Protein AF-A0A2N2DVK0-F1 (afdb_monomer)

Solvent-accessible surface area (backbone atoms only — not comparable to full-atom values): 4520 Å² total; per-residue (Å²): 134,56,77,47,76,37,77,38,69,51,75,68,32,46,50,51,49,64,72,41,47,94,77,34,52,71,44,80,45,65,93,78,75,81,91,75,78,85,84,69,61,64,70,60,50,52,56,46,53,73,70,56,72,71,78,46,84,65,59,52,33,79,80,36,73,88,55,86,126

Sequence (69 aa):
MKRVIVVGSGAGGATAALMLQGKFQVTVLEAGREFKPFSFSLTVLEKLKKTGLFFDERSIQLLFWSMRV

Secondary structure (DSSP, 8-state):
--EEEEE--SHHHHHHHHHHBTTBEEEEE-SSSPP----S-HHHHHHHHHTT---SGGGHHHH-TT---

Nearest PDB structures (foldseek):
  7yzm-assembly1_B  TM=6.280E-01  e=1.918E+00  Carboxydothermus hydrogenoformans Z-2901
  7cfy-assembly2_C  TM=3.468E-01  e=2.362E+00  Escherichia coli K-12
  3r3l-assembly1_C  TM=3.612E-01  e=3.116E+00  Mammarenavirus lassaense
  7cfy-assembly1_B  TM=3.731E-01  e=3.837E+00  Escherichia coli K-12

Foldseek 3Di:
DAADEQEDPPPVSVVVQVVCPPVHNYHYHYPDDPDDPQPDDVVVVVVVVVVVVPVDPCVVCVSVVVDDD

pLDDT: mean 83.04, std 11.34, range [58.47, 97.88]

Radius of gyration: 16.57 Å; Cα contacts (8 Å, |Δi|>4): 59; chains: 1; bounding box: 36×18×43 Å

Structure (mmCIF, N/CA/C/O backbone):
data_AF-A0A2N2DVK0-F1
#
_entry.id   AF-A0A2N2DVK0-F1
#
loop_
_atom_site.group_PDB
_atom_site.id
_atom_site.type_symbol
_atom_site.label_atom_id
_atom_site.label_alt_id
_atom_site.label_comp_id
_atom_site.label_asym_id
_atom_site.label_entity_id
_atom_site.label_seq_id
_atom_site.pdbx_PDB_ins_code
_atom_site.Cartn_x
_atom_site.Cartn_y
_atom_site.Cartn_z
_atom_site.occupancy
_atom_site.B_iso_or_equiv
_atom_site.auth_seq_id
_atom_site.auth_comp_id
_atom_site.auth_asym_id
_atom_site.auth_atom_id
_atom_site.pdbx_PDB_model_num
ATOM 1 N N . MET A 1 1 ? -19.637 -0.074 16.853 1.00 77.81 1 MET A N 1
ATOM 2 C CA . MET A 1 1 ? -18.345 0.097 16.146 1.00 77.81 1 MET A CA 1
ATOM 3 C C . MET A 1 1 ? -18.612 0.774 14.805 1.00 77.81 1 MET A C 1
ATOM 5 O O . MET A 1 1 ? -19.562 0.371 14.142 1.00 77.81 1 MET A O 1
ATOM 9 N N . LYS A 1 2 ? -17.875 1.826 14.423 1.00 93.38 2 LYS A N 1
ATOM 10 C CA . LYS A 1 2 ? -18.089 2.506 13.129 1.00 93.38 2 LYS A CA 1
ATOM 11 C C . LYS A 1 2 ? -17.468 1.676 11.996 1.00 93.38 2 LYS A C 1
ATOM 13 O O . LYS A 1 2 ? -16.417 1.068 12.195 1.00 93.38 2 LYS A O 1
ATOM 18 N N . ARG A 1 3 ? -18.129 1.639 10.837 1.00 97.31 3 ARG A N 1
ATOM 19 C CA . ARG A 1 3 ? -17.714 0.859 9.658 1.00 97.31 3 ARG A CA 1
ATOM 20 C C . ARG A 1 3 ? -17.129 1.781 8.595 1.00 97.31 3 ARG A C 1
ATOM 22 O O . ARG A 1 3 ? -17.662 2.871 8.398 1.00 97.31 3 ARG A O 1
ATOM 29 N N . VAL A 1 4 ? -16.075 1.332 7.921 1.00 97.88 4 VAL A N 1
ATOM 30 C CA . VAL A 1 4 ? -15.479 2.012 6.762 1.00 97.88 4 VAL A CA 1
ATOM 31 C C . VAL A 1 4 ? -15.226 0.997 5.657 1.00 97.88 4 VAL A C 1
ATOM 33 O O . VAL A 1 4 ? -14.749 -0.106 5.920 1.00 97.88 4 VAL A O 1
ATOM 36 N N . ILE A 1 5 ? -15.518 1.401 4.423 1.00 97.62 5 ILE A N 1
ATOM 37 C CA . ILE A 1 5 ? -15.127 0.672 3.221 1.00 97.62 5 ILE A CA 1
ATOM 38 C C . ILE A 1 5 ? -14.007 1.459 2.544 1.00 97.62 5 ILE A C 1
ATOM 40 O O . ILE A 1 5 ? -14.158 2.653 2.291 1.00 97.62 5 ILE A O 1
ATOM 44 N N . VAL A 1 6 ? -12.897 0.787 2.253 1.00 97.31 6 VAL A N 1
ATOM 45 C CA . VAL A 1 6 ? -11.823 1.309 1.406 1.00 97.31 6 VAL A CA 1
ATOM 46 C C . VAL A 1 6 ? -11.969 0.661 0.036 1.00 97.31 6 VAL A C 1
ATOM 48 O O . VAL A 1 6 ? -11.880 -0.559 -0.076 1.00 97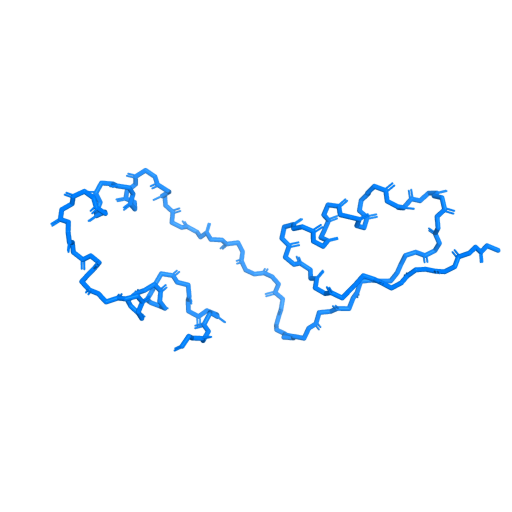.31 6 VAL A O 1
ATOM 51 N N . VAL A 1 7 ? -12.228 1.465 -0.993 1.00 95.75 7 VAL A N 1
ATOM 52 C CA . VAL A 1 7 ? -12.326 0.991 -2.379 1.00 95.75 7 VAL A CA 1
ATOM 53 C C . VAL A 1 7 ? -10.962 1.165 -3.039 1.00 95.75 7 VAL A C 1
ATOM 55 O O . VAL A 1 7 ? -10.457 2.284 -3.112 1.00 95.75 7 VAL A O 1
ATOM 58 N N . GLY A 1 8 ? -10.369 0.065 -3.492 1.00 90.50 8 GLY A N 1
ATOM 59 C CA . GLY A 1 8 ? -8.993 0.010 -3.976 1.00 90.50 8 GLY A CA 1
ATOM 60 C C . GLY A 1 8 ? -8.038 -0.616 -2.953 1.00 90.50 8 GLY A C 1
ATOM 61 O O . GLY A 1 8 ? -7.910 -0.116 -1.838 1.00 90.50 8 GLY A O 1
ATOM 62 N N . SER A 1 9 ? -7.308 -1.665 -3.333 1.00 90.69 9 SER A N 1
ATOM 63 C CA . SER A 1 9 ? -6.246 -2.311 -2.547 1.00 90.69 9 SER A CA 1
ATOM 64 C C . SER A 1 9 ? -4.838 -1.980 -3.050 1.00 90.69 9 SER A C 1
ATOM 66 O O . SER A 1 9 ? -3.869 -2.628 -2.655 1.00 90.69 9 SER A O 1
ATOM 68 N N . GLY A 1 10 ? -4.702 -0.984 -3.932 1.00 86.25 10 GLY A N 1
ATOM 69 C CA . GLY A 1 10 ? -3.403 -0.410 -4.288 1.00 86.25 10 GLY A CA 1
ATOM 70 C C . GLY A 1 10 ? -2.711 0.236 -3.080 1.00 86.25 10 GLY A C 1
ATOM 71 O O . GLY A 1 10 ? -3.284 0.320 -1.994 1.00 86.25 10 GLY A O 1
ATOM 72 N N . ALA A 1 11 ? -1.489 0.744 -3.272 1.00 87.81 11 ALA A N 1
ATOM 73 C CA . ALA A 1 11 ? -0.652 1.261 -2.181 1.00 87.81 11 ALA A CA 1
ATOM 74 C C . ALA A 1 11 ? -1.398 2.232 -1.243 1.00 87.81 11 ALA A C 1
ATOM 76 O O . ALA A 1 11 ? -1.416 2.026 -0.035 1.00 87.81 11 ALA A O 1
ATOM 77 N N . GLY A 1 12 ? -2.091 3.233 -1.796 1.00 91.06 12 GLY A N 1
ATOM 78 C CA . GLY A 1 12 ? -2.840 4.205 -0.994 1.00 91.06 12 GLY A CA 1
ATOM 79 C C . GLY A 1 12 ? -4.009 3.597 -0.212 1.00 91.06 12 GLY A C 1
ATOM 80 O O . GLY A 1 12 ? -4.193 3.916 0.961 1.00 91.06 12 GLY A O 1
ATOM 81 N N . GLY A 1 13 ? -4.773 2.691 -0.828 1.00 94.44 13 GLY A N 1
ATOM 82 C CA . GLY A 1 13 ? -5.905 2.029 -0.176 1.00 94.44 13 GLY A CA 1
ATOM 83 C C . GLY A 1 13 ? -5.459 1.075 0.931 1.00 94.44 13 GLY A C 1
ATOM 84 O O . GLY A 1 13 ? -5.990 1.115 2.041 1.00 94.44 13 GLY A O 1
ATOM 85 N N . ALA A 1 14 ? -4.405 0.297 0.682 1.00 93.62 14 ALA A N 1
ATOM 86 C CA . ALA A 1 14 ? -3.787 -0.551 1.696 1.00 93.62 14 ALA A CA 1
ATOM 87 C C . ALA A 1 14 ? -3.261 0.274 2.886 1.00 93.62 14 ALA A C 1
ATOM 89 O O . ALA A 1 14 ? -3.520 -0.075 4.038 1.00 93.62 14 ALA A O 1
ATOM 90 N N . THR A 1 15 ? -2.592 1.406 2.632 1.00 96.12 15 THR A N 1
ATOM 91 C CA . THR A 1 15 ? -2.137 2.319 3.693 1.00 96.12 15 THR A CA 1
ATOM 92 C C . THR A 1 15 ? -3.306 2.916 4.474 1.00 96.12 15 THR A C 1
ATOM 94 O O . THR A 1 15 ? -3.262 2.954 5.703 1.00 96.12 15 THR A O 1
ATOM 97 N N . ALA A 1 16 ? -4.373 3.350 3.801 1.00 97.38 16 ALA A N 1
ATOM 98 C CA . ALA A 1 16 ? -5.558 3.877 4.472 1.00 97.38 16 ALA A CA 1
ATOM 99 C C . ALA A 1 16 ? -6.210 2.819 5.376 1.00 97.38 16 ALA A C 1
ATOM 101 O O . ALA A 1 16 ? -6.519 3.103 6.533 1.00 97.38 16 ALA A O 1
ATOM 102 N N . ALA A 1 17 ? -6.360 1.586 4.885 1.00 97.25 17 ALA A N 1
ATOM 103 C CA . ALA A 1 17 ? -6.886 0.475 5.670 1.00 97.25 17 ALA A CA 1
ATOM 104 C C . ALA A 1 17 ? -6.020 0.194 6.908 1.00 97.25 17 ALA A C 1
ATOM 106 O O . ALA A 1 17 ? -6.556 0.098 8.013 1.00 97.25 17 ALA A O 1
ATOM 107 N N . LEU A 1 18 ? -4.692 0.167 6.743 1.00 97.00 18 LEU A N 1
ATOM 108 C CA . LEU A 1 18 ? -3.732 -0.013 7.835 1.00 97.00 18 LEU A CA 1
ATOM 109 C C . LEU A 1 18 ? -3.847 1.082 8.906 1.00 97.00 18 LEU A C 1
ATOM 111 O O . LEU A 1 18 ? -3.745 0.795 10.093 1.00 97.00 18 LEU A O 1
ATOM 115 N N . MET A 1 19 ? -4.071 2.334 8.511 1.00 97.62 19 MET A N 1
ATOM 116 C CA . MET A 1 19 ? -4.193 3.456 9.451 1.00 97.62 19 MET A CA 1
ATOM 117 C C . MET A 1 19 ? -5.544 3.486 10.180 1.00 97.62 19 MET A C 1
ATOM 119 O O . MET A 1 19 ? -5.649 4.026 11.284 1.00 97.62 19 MET A O 1
ATOM 123 N N . LEU A 1 20 ? -6.594 2.942 9.560 1.00 97.06 20 LEU A N 1
ATOM 124 C CA . LEU A 1 20 ? -7.960 2.949 10.090 1.00 97.06 20 LEU A CA 1
ATOM 125 C C . LEU A 1 20 ? -8.288 1.706 10.924 1.00 97.06 20 LEU A C 1
ATOM 127 O O . LEU A 1 20 ? -9.183 1.766 11.779 1.00 97.06 20 LEU A O 1
ATOM 131 N N . GLN A 1 21 ? -7.581 0.594 10.700 1.00 95.56 21 GLN A N 1
ATOM 132 C CA . GLN A 1 21 ? -7.766 -0.624 11.483 1.00 95.56 21 GLN A CA 1
ATOM 133 C C . GLN A 1 21 ? -7.520 -0.348 12.977 1.00 95.56 21 GLN A C 1
ATOM 135 O O . GLN A 1 21 ? -6.727 0.509 13.361 1.00 95.56 21 GLN A O 1
ATOM 140 N N . GLY A 1 22 ? -8.256 -1.038 13.846 1.00 92.69 22 GLY A N 1
ATOM 141 C CA . GLY A 1 22 ? -8.213 -0.821 15.297 1.00 92.69 22 GLY A CA 1
ATOM 142 C C . GLY A 1 22 ? -9.120 0.310 15.799 1.00 92.69 22 GLY A C 1
ATOM 143 O O . GLY A 1 22 ? -9.621 0.221 16.916 1.00 92.69 22 GLY A O 1
ATOM 144 N N . LYS A 1 23 ? -9.417 1.328 14.976 1.00 95.88 23 LYS A N 1
ATOM 145 C CA . LYS A 1 23 ? -10.435 2.359 15.285 1.00 95.88 23 LYS A CA 1
ATOM 146 C C . LYS A 1 23 ? -11.780 2.082 14.614 1.00 95.88 23 LYS A C 1
ATOM 148 O O . LYS A 1 23 ? -12.830 2.443 15.148 1.00 95.88 23 LYS A O 1
ATOM 153 N N . PHE A 1 24 ? -11.750 1.446 13.446 1.00 97.69 24 PHE A N 1
ATOM 154 C CA . PHE A 1 24 ? -12.926 1.119 12.645 1.00 97.69 24 PHE A CA 1
ATOM 155 C C . PHE A 1 24 ? -12.958 -0.367 12.299 1.00 97.69 24 PHE A C 1
ATOM 157 O O . PHE A 1 24 ? -11.924 -1.033 12.237 1.00 97.69 24 PHE A O 1
ATOM 164 N N . GLN A 1 25 ? -14.159 -0.874 12.017 1.00 97.62 25 GLN A N 1
ATOM 165 C CA . GLN A 1 25 ? -14.305 -2.117 11.270 1.00 97.62 25 GLN A CA 1
ATOM 166 C C . GLN A 1 25 ? -14.083 -1.794 9.791 1.00 97.62 25 GLN A C 1
ATOM 168 O O . GLN A 1 25 ? -14.930 -1.150 9.166 1.00 97.62 25 GLN A O 1
ATOM 173 N N . VAL A 1 26 ? -12.921 -2.182 9.272 1.00 97.88 26 VAL A N 1
ATOM 174 C CA . VAL A 1 26 ? -12.495 -1.862 7.907 1.00 97.88 26 VAL A CA 1
ATOM 175 C C . VAL A 1 26 ? -12.803 -3.031 6.978 1.00 97.88 26 VAL A C 1
ATOM 177 O O . VAL A 1 26 ? -12.462 -4.174 7.275 1.00 97.88 26 VAL 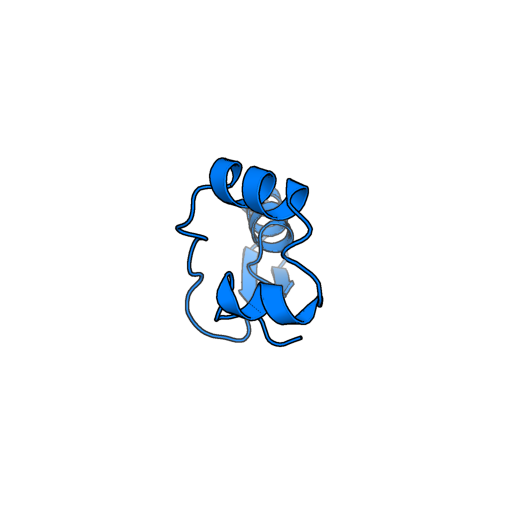A O 1
ATOM 180 N N . THR A 1 27 ? -13.413 -2.734 5.834 1.00 97.50 27 THR A N 1
ATOM 181 C CA . THR A 1 27 ? -13.549 -3.657 4.702 1.00 97.50 27 THR A CA 1
ATOM 182 C C . THR A 1 27 ? -12.817 -3.065 3.505 1.00 97.50 27 THR A C 1
ATOM 184 O O . THR A 1 27 ? -13.088 -1.928 3.127 1.00 97.50 27 THR A O 1
ATOM 187 N N . VAL A 1 28 ? -11.897 -3.819 2.905 1.00 95.44 28 VAL A N 1
ATOM 188 C CA . VAL A 1 28 ? -11.227 -3.424 1.657 1.00 95.44 28 VAL A CA 1
ATOM 189 C C . VAL A 1 28 ? -11.937 -4.109 0.496 1.00 95.44 28 VAL A C 1
ATOM 191 O O . VAL A 1 28 ? -12.134 -5.322 0.527 1.00 95.44 28 VAL A O 1
ATOM 194 N N . LEU A 1 29 ? -12.337 -3.331 -0.506 1.00 94.50 29 LEU A N 1
ATOM 195 C CA . LEU A 1 29 ? -12.989 -3.806 -1.720 1.00 94.50 29 LEU A CA 1
ATOM 196 C C . LEU A 1 29 ? -12.096 -3.489 -2.919 1.00 94.50 29 LEU A C 1
ATOM 198 O O . LEU A 1 29 ? -11.842 -2.323 -3.202 1.00 94.50 29 LEU A O 1
ATOM 202 N N . GLU A 1 30 ? -11.658 -4.518 -3.636 1.00 90.62 30 GLU A N 1
ATOM 203 C CA . GLU A 1 30 ? -10.878 -4.395 -4.870 1.00 90.62 30 GLU A CA 1
ATOM 204 C C . GLU A 1 30 ? -11.621 -5.079 -6.015 1.00 90.62 30 GLU A C 1
ATOM 206 O O . GLU A 1 30 ? -12.169 -6.172 -5.848 1.00 90.62 30 GLU A O 1
ATOM 211 N N . ALA A 1 31 ? -11.627 -4.446 -7.186 1.00 85.94 31 ALA A N 1
ATOM 212 C CA . ALA A 1 31 ? -12.147 -5.048 -8.401 1.00 85.94 31 ALA A CA 1
ATOM 213 C C . ALA A 1 31 ? -10.992 -5.695 -9.171 1.00 85.94 31 ALA A C 1
ATOM 215 O O . ALA A 1 31 ? -10.214 -5.006 -9.820 1.00 85.94 31 ALA A O 1
ATOM 216 N N . GLY A 1 32 ? -10.884 -7.024 -9.146 1.00 78.44 32 GLY A N 1
ATOM 217 C CA . GLY A 1 32 ? -9.883 -7.707 -9.961 1.00 78.44 32 GLY A CA 1
ATOM 218 C C . GLY A 1 32 ? -9.364 -9.008 -9.374 1.00 78.44 32 GLY A C 1
ATOM 219 O O . GLY A 1 32 ? -10.031 -9.681 -8.593 1.00 78.44 32 GLY A O 1
ATOM 220 N N . ARG A 1 33 ? -8.168 -9.385 -9.831 1.00 77.50 33 ARG A N 1
ATOM 221 C CA . ARG A 1 33 ? -7.423 -10.553 -9.345 1.00 77.50 33 ARG A CA 1
ATOM 222 C C . ARG A 1 33 ? -6.590 -10.160 -8.125 1.00 77.50 33 ARG A C 1
ATOM 224 O O . ARG A 1 33 ? -6.425 -8.978 -7.844 1.00 77.50 33 ARG A O 1
ATOM 231 N N . GLU A 1 34 ? -6.027 -11.156 -7.448 1.00 79.44 34 GLU A N 1
ATOM 232 C CA . GLU A 1 34 ? -5.075 -10.931 -6.358 1.00 79.44 34 GLU A CA 1
ATOM 233 C C . GLU A 1 34 ? -3.965 -9.948 -6.754 1.00 79.44 34 GLU A C 1
ATOM 235 O O . GLU A 1 34 ? -3.479 -9.951 -7.894 1.00 79.44 34 GLU A O 1
ATOM 240 N N . PHE A 1 35 ? -3.557 -9.120 -5.789 1.00 77.25 35 PHE A N 1
ATOM 241 C CA . PHE A 1 35 ? -2.454 -8.188 -5.963 1.00 77.25 35 PHE A CA 1
ATOM 242 C C . PHE A 1 35 ? -1.185 -8.947 -6.359 1.00 77.25 35 PHE A C 1
ATOM 244 O O . PHE A 1 35 ? -0.729 -9.841 -5.648 1.00 77.25 35 PHE A O 1
ATOM 251 N N . LYS A 1 36 ? -0.596 -8.566 -7.495 1.00 74.69 36 LYS A N 1
ATOM 252 C CA . LYS A 1 36 ? 0.684 -9.097 -7.962 1.00 74.69 36 LYS A CA 1
ATOM 253 C C . LYS A 1 36 ? 1.757 -8.031 -7.770 1.00 74.69 36 LYS A C 1
ATOM 255 O O . LYS A 1 36 ? 1.718 -7.029 -8.487 1.00 74.69 36 LYS A O 1
ATOM 260 N N . PRO A 1 37 ? 2.700 -8.224 -6.831 1.00 74.56 37 PRO A N 1
ATOM 261 C CA . PRO A 1 37 ? 3.823 -7.317 -6.671 1.00 74.56 37 PRO A CA 1
ATOM 262 C C . PRO A 1 37 ? 4.587 -7.176 -7.986 1.00 74.56 37 PRO A C 1
ATOM 264 O O . PRO A 1 37 ? 4.770 -8.151 -8.717 1.00 74.56 37 PRO A O 1
ATOM 267 N N . PHE A 1 38 ? 5.061 -5.967 -8.273 1.00 76.94 38 PHE A N 1
ATOM 268 C CA . PHE A 1 38 ? 5.968 -5.756 -9.391 1.00 76.94 38 PHE A CA 1
ATOM 269 C C . PHE A 1 38 ? 7.273 -6.513 -9.133 1.00 76.94 38 PHE A C 1
ATOM 271 O O . PHE A 1 38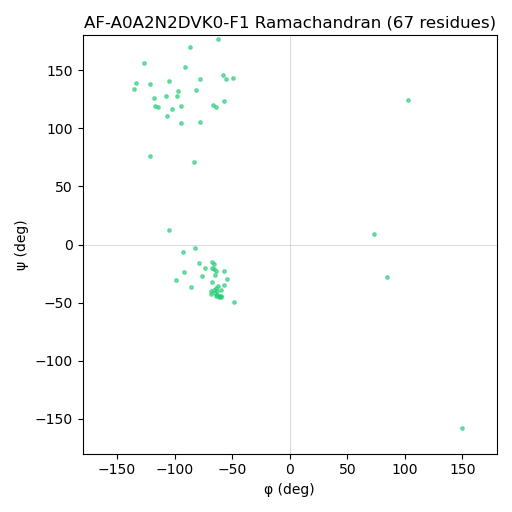 ? 7.955 -6.260 -8.142 1.00 76.94 38 PHE A O 1
ATOM 278 N N . SER A 1 39 ? 7.601 -7.463 -10.006 1.00 76.25 39 SER A N 1
ATOM 279 C CA . SER A 1 39 ? 8.719 -8.392 -9.808 1.00 76.25 39 SER A CA 1
ATOM 280 C C . SER A 1 39 ? 10.034 -7.931 -10.439 1.00 76.25 39 SER A C 1
ATOM 282 O O . SER A 1 39 ? 11.056 -8.588 -10.254 1.00 76.25 39 SER A O 1
ATOM 284 N N . PHE A 1 40 ? 10.037 -6.837 -11.206 1.00 77.81 40 PHE A N 1
ATOM 285 C CA . PHE A 1 40 ? 11.250 -6.343 -11.857 1.00 77.81 40 PHE A CA 1
ATOM 286 C C . PHE A 1 40 ? 12.001 -5.336 -10.985 1.00 77.81 40 PHE A C 1
ATOM 288 O O . PHE A 1 40 ? 11.426 -4.599 -10.185 1.00 77.81 40 PHE A O 1
ATOM 295 N N . SER A 1 41 ? 13.316 -5.267 -11.188 1.00 81.00 41 SER A N 1
ATOM 296 C CA . SER A 1 41 ? 14.153 -4.260 -10.541 1.00 81.00 41 SER A CA 1
ATOM 297 C C . SER A 1 41 ? 13.800 -2.861 -11.048 1.00 81.00 41 SER A C 1
ATOM 299 O O . SER A 1 41 ? 13.966 -2.554 -12.232 1.00 81.00 41 SER A O 1
ATOM 301 N N . LEU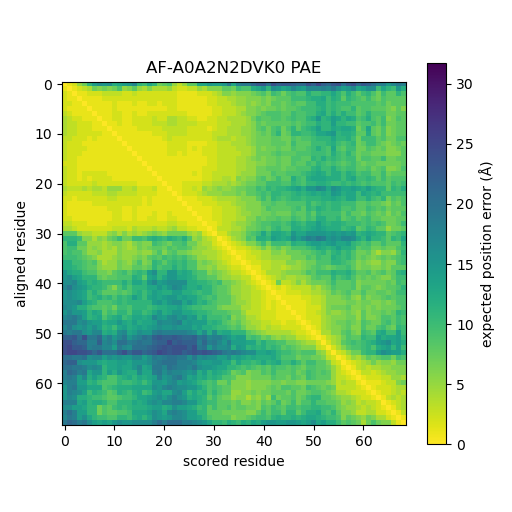 A 1 42 ? 13.384 -1.987 -10.129 1.00 80.50 42 LEU A N 1
ATOM 302 C CA . LEU A 1 42 ? 13.144 -0.569 -10.411 1.00 80.50 42 LEU A CA 1
ATOM 303 C C . LEU A 1 42 ? 14.398 0.119 -10.973 1.00 80.50 42 LEU A C 1
ATOM 305 O O . LEU A 1 42 ? 14.298 0.932 -11.883 1.00 80.50 42 LEU A O 1
ATOM 309 N N . THR A 1 43 ? 15.589 -0.276 -10.518 1.00 82.44 43 THR A N 1
ATOM 310 C CA . THR A 1 43 ? 16.869 0.258 -11.007 1.00 82.44 43 THR A CA 1
ATOM 311 C C . THR A 1 43 ? 17.114 -0.061 -12.483 1.00 82.44 43 THR A C 1
ATOM 313 O O . THR A 1 43 ? 17.658 0.762 -13.220 1.00 82.44 43 THR A O 1
ATOM 316 N N . VAL A 1 44 ? 16.722 -1.254 -12.938 1.00 80.56 44 VAL A N 1
ATOM 317 C CA . VAL A 1 44 ? 16.803 -1.631 -14.360 1.00 80.56 44 VAL A CA 1
ATOM 318 C C . VAL A 1 44 ? 15.802 -0.811 -15.173 1.00 80.56 44 VAL A C 1
ATOM 320 O O . VAL A 1 44 ? 16.146 -0.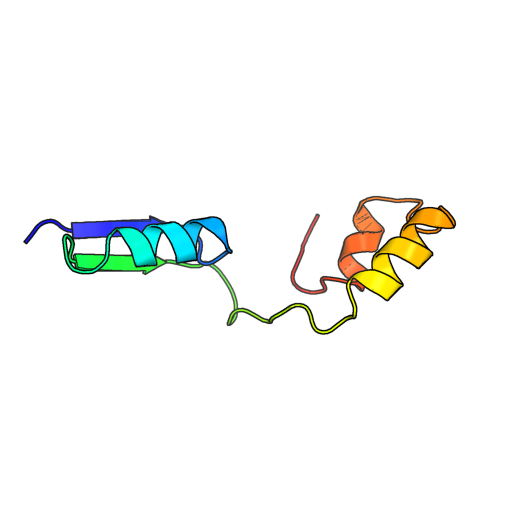306 -16.242 1.00 80.56 44 VAL A O 1
ATOM 323 N N . LEU A 1 45 ? 14.602 -0.602 -14.627 1.00 78.00 45 LEU A N 1
ATOM 324 C CA . LEU A 1 45 ? 13.557 0.209 -15.247 1.00 78.00 45 LEU A CA 1
ATOM 325 C C . LEU A 1 45 ? 13.980 1.667 -15.435 1.00 78.00 45 LEU A C 1
ATOM 327 O O . LEU A 1 45 ? 13.774 2.245 -16.497 1.00 78.00 45 LEU A O 1
ATOM 331 N N . GLU A 1 46 ? 14.602 2.261 -14.421 1.00 81.31 46 GLU A N 1
ATOM 332 C CA . GLU A 1 46 ? 15.102 3.634 -14.479 1.00 81.31 46 GLU A CA 1
ATOM 333 C C . GLU A 1 46 ? 16.196 3.800 -15.532 1.00 81.31 46 GLU A C 1
ATOM 335 O O . GLU A 1 46 ? 16.213 4.800 -16.251 1.00 81.31 46 GLU A O 1
ATOM 340 N N . LYS A 1 47 ? 17.095 2.817 -15.660 1.00 82.50 47 LYS A N 1
ATOM 341 C CA . LYS A 1 47 ? 18.121 2.820 -16.711 1.00 82.50 47 LYS A CA 1
ATOM 342 C C . LYS A 1 47 ? 17.489 2.734 -18.100 1.00 82.50 47 LYS A C 1
ATOM 344 O O . LYS A 1 47 ? 17.859 3.522 -18.960 1.00 82.50 47 LYS A O 1
ATOM 349 N N . LEU A 1 48 ? 16.501 1.859 -18.289 1.00 79.19 48 LEU A N 1
ATOM 350 C CA . LEU A 1 48 ? 15.706 1.770 -19.523 1.00 79.19 48 LEU A CA 1
ATOM 351 C C . LEU A 1 48 ? 14.922 3.055 -19.815 1.00 79.19 48 LEU A C 1
ATOM 353 O O . LEU A 1 48 ? 14.803 3.472 -20.961 1.00 79.19 48 LEU A O 1
ATOM 357 N N . LYS A 1 49 ? 14.422 3.740 -18.785 1.00 74.50 49 LYS A N 1
ATOM 358 C CA . LYS A 1 49 ? 13.741 5.026 -18.966 1.00 74.50 49 LYS A CA 1
ATOM 359 C C . LYS A 1 49 ? 14.690 6.102 -19.473 1.00 74.50 49 LYS A C 1
ATOM 361 O O . LYS A 1 49 ? 14.318 6.879 -20.347 1.00 74.50 49 LYS A O 1
ATOM 366 N N . LYS A 1 50 ? 15.930 6.113 -18.980 1.00 80.75 50 LYS A N 1
ATOM 367 C CA . LYS A 1 50 ? 16.972 7.048 -19.430 1.00 80.75 50 LYS A CA 1
ATOM 368 C C . LYS A 1 50 ? 17.394 6.835 -20.885 1.00 80.75 50 LYS A C 1
ATOM 370 O O . LYS A 1 50 ? 17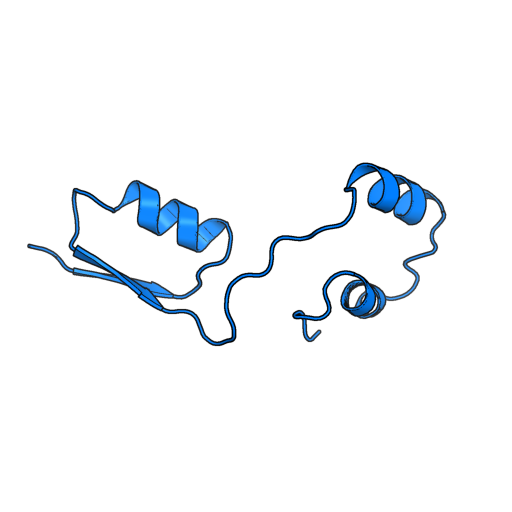.914 7.773 -21.477 1.00 80.75 50 LYS A O 1
ATOM 375 N N . THR A 1 51 ? 17.162 5.659 -21.473 1.00 79.94 51 THR A N 1
ATOM 376 C CA . THR A 1 51 ? 17.450 5.425 -22.899 1.00 79.94 51 THR A CA 1
ATOM 377 C C . THR A 1 51 ? 16.342 5.921 -23.829 1.00 79.94 51 THR A C 1
ATOM 379 O O . THR A 1 51 ? 16.492 5.819 -25.042 1.00 79.94 51 THR A O 1
ATOM 382 N N . GLY A 1 52 ? 15.229 6.441 -23.294 1.00 71.25 52 GLY A N 1
ATOM 383 C CA . GLY A 1 52 ? 14.096 6.909 -24.095 1.00 71.25 52 GLY A CA 1
ATOM 384 C C . GLY A 1 52 ? 13.264 5.786 -24.720 1.00 71.25 52 GLY A C 1
ATOM 385 O O . GLY A 1 52 ? 12.374 6.075 -25.507 1.0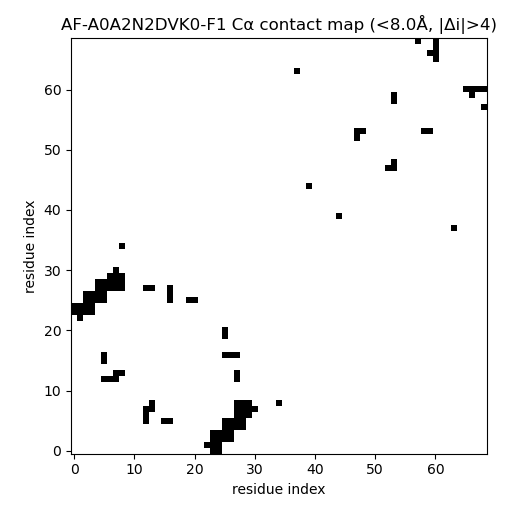0 71.25 52 GLY A O 1
ATOM 386 N N . LEU A 1 53 ? 13.506 4.516 -24.359 1.00 66.81 53 LEU A N 1
ATOM 387 C CA . LEU A 1 53 ? 12.807 3.365 -24.949 1.00 66.81 53 LEU A CA 1
ATOM 388 C C . LEU A 1 53 ? 11.308 3.283 -24.595 1.00 66.81 53 LEU A C 1
ATOM 390 O O . LEU A 1 53 ? 10.574 2.550 -25.254 1.00 66.81 53 LEU A O 1
ATOM 394 N N . PHE A 1 54 ? 10.838 4.025 -23.586 1.00 64.38 54 PHE A N 1
ATOM 395 C CA . PHE A 1 54 ? 9.406 4.204 -23.315 1.00 64.38 54 PHE A CA 1
ATOM 396 C C . PHE A 1 54 ? 8.843 5.314 -24.213 1.00 64.38 54 PHE A C 1
ATOM 398 O O . PHE A 1 54 ? 8.565 6.417 -23.751 1.00 64.38 54 PHE A O 1
ATOM 405 N N . PHE A 1 55 ? 8.725 5.029 -25.511 1.00 58.47 55 PHE A N 1
ATOM 406 C CA . PHE A 1 55 ? 8.223 5.980 -26.514 1.00 58.47 55 PHE A CA 1
ATOM 407 C C . PHE A 1 55 ? 6.702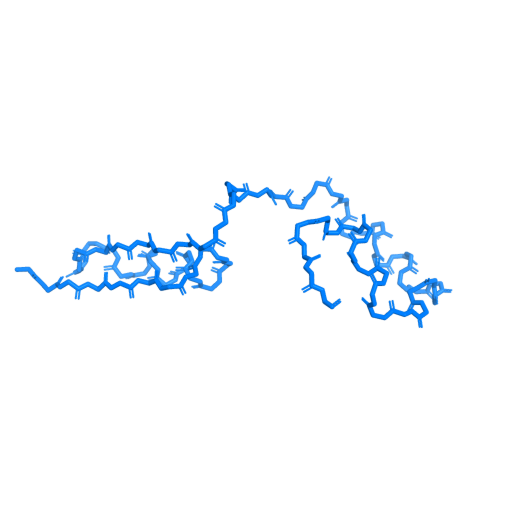 6.211 -26.438 1.00 58.47 55 PHE A C 1
ATOM 409 O O . PHE A 1 55 ? 6.216 7.220 -26.936 1.00 58.47 55 PHE A O 1
ATOM 416 N N . ASP A 1 56 ? 5.958 5.285 -25.826 1.00 67.75 56 ASP A N 1
ATOM 417 C CA . ASP A 1 56 ? 4.496 5.322 -25.707 1.00 67.75 56 ASP A CA 1
ATOM 418 C C . ASP A 1 56 ? 4.092 4.962 -24.273 1.00 67.75 56 ASP A C 1
ATOM 420 O O . ASP A 1 56 ? 4.577 3.975 -23.723 1.00 67.75 56 ASP A O 1
ATOM 424 N N . GLU A 1 57 ? 3.188 5.721 -23.660 1.00 65.25 57 GLU A N 1
ATOM 425 C CA . GLU A 1 57 ? 2.648 5.467 -22.316 1.00 65.25 57 GLU A CA 1
ATOM 426 C C . GLU A 1 57 ? 2.051 4.057 -22.195 1.00 65.25 57 GLU A C 1
ATOM 428 O O . GLU A 1 57 ? 2.146 3.419 -21.145 1.00 65.25 57 GLU A O 1
ATOM 433 N N . ARG A 1 58 ? 1.537 3.508 -23.302 1.00 71.31 58 ARG A N 1
ATOM 434 C CA . ARG A 1 58 ? 1.000 2.140 -23.377 1.00 71.31 58 ARG A CA 1
ATOM 435 C C . ARG A 1 58 ? 2.066 1.057 -23.222 1.00 71.31 58 ARG A C 1
ATOM 437 O O . ARG A 1 58 ? 1.742 -0.062 -22.831 1.00 71.31 58 ARG A O 1
ATOM 444 N N . SER A 1 59 ? 3.345 1.371 -23.440 1.00 75.00 59 SER A N 1
ATOM 445 C CA . SER A 1 59 ? 4.442 0.414 -23.229 1.00 75.00 59 SER A CA 1
ATOM 446 C C . SER A 1 59 ? 4.611 0.011 -21.757 1.00 75.00 59 SER A C 1
ATOM 448 O O . SER A 1 59 ? 5.168 -1.051 -21.474 1.00 75.00 59 SER A O 1
ATOM 450 N N . ILE A 1 60 ? 4.037 0.768 -20.810 1.00 74.62 60 ILE A N 1
ATOM 451 C CA . ILE A 1 60 ? 3.996 0.381 -19.394 1.00 74.62 60 ILE A CA 1
ATOM 452 C C . ILE A 1 60 ? 3.181 -0.900 -19.158 1.00 74.62 60 ILE A C 1
ATOM 454 O O . ILE A 1 60 ? 3.441 -1.616 -18.194 1.00 74.62 60 ILE A O 1
ATOM 458 N N . GLN A 1 61 ? 2.262 -1.252 -20.066 1.00 76.00 61 GLN A N 1
ATOM 459 C CA . GLN A 1 61 ? 1.485 -2.496 -19.993 1.00 76.00 61 GLN A CA 1
ATOM 460 C C . GLN A 1 61 ? 2.360 -3.749 -20.147 1.00 76.00 61 GLN A C 1
ATOM 462 O O . GLN A 1 61 ? 2.024 -4.794 -19.598 1.00 76.00 61 GLN A O 1
ATOM 467 N N . LEU A 1 62 ? 3.511 -3.658 -20.830 1.00 74.62 62 LEU A N 1
ATOM 468 C CA . LEU A 1 62 ? 4.474 -4.768 -20.922 1.00 74.62 62 LEU A CA 1
ATOM 469 C C . LEU A 1 62 ? 5.125 -5.074 -19.567 1.00 74.62 62 LEU A C 1
ATOM 471 O O . LEU A 1 62 ? 5.453 -6.218 -19.268 1.00 74.62 62 LEU A O 1
ATOM 475 N N . LEU A 1 63 ? 5.309 -4.042 -18.745 1.00 72.00 63 LEU A N 1
ATOM 476 C CA . LEU A 1 63 ? 5.894 -4.145 -17.410 1.00 72.00 63 LEU A CA 1
ATOM 477 C C . LEU A 1 63 ? 4.842 -4.500 -16.361 1.00 72.00 63 LEU A C 1
ATOM 479 O O . LEU A 1 63 ? 5.107 -5.254 -15.426 1.00 72.00 63 LEU A O 1
ATOM 483 N N . PHE A 1 64 ? 3.639 -3.963 -16.535 1.00 73.50 64 PHE A N 1
ATOM 484 C CA . PHE A 1 64 ? 2.506 -4.140 -15.646 1.00 73.50 64 PHE A CA 1
ATOM 485 C C . PHE A 1 64 ? 1.355 -4.756 -16.430 1.00 73.50 64 PHE A C 1
ATOM 487 O O . PHE A 1 64 ? 0.385 -4.084 -16.758 1.00 73.50 64 PHE A O 1
ATOM 494 N N . TRP A 1 65 ? 1.440 -6.061 -16.693 1.00 68.44 65 TRP A N 1
ATOM 495 C CA . TRP A 1 65 ? 0.441 -6.786 -17.494 1.00 68.44 65 TRP A CA 1
ATOM 496 C C . TRP A 1 65 ? -0.991 -6.676 -16.933 1.00 68.44 65 TRP A C 1
ATOM 498 O O . TRP A 1 65 ? -1.981 -6.837 -17.643 1.00 68.44 65 TRP A O 1
ATOM 508 N N . SER A 1 66 ? -1.123 -6.389 -15.639 1.00 67.00 66 SER A N 1
ATOM 509 C CA . SER A 1 66 ? -2.416 -6.166 -14.990 1.00 67.00 66 SER A CA 1
ATOM 510 C C . SER A 1 66 ? -3.008 -4.769 -15.247 1.00 67.00 66 SER A C 1
ATOM 512 O O . SER A 1 66 ? -4.194 -4.576 -14.992 1.00 67.00 66 SER A O 1
ATOM 514 N N . MET A 1 67 ? -2.222 -3.798 -15.728 1.00 67.75 67 MET A N 1
ATOM 515 C CA . MET A 1 67 ? -2.707 -2.462 -16.089 1.00 67.75 67 MET A CA 1
ATOM 516 C C . MET A 1 67 ? -3.334 -2.479 -17.485 1.00 67.75 67 MET A C 1
ATOM 518 O O . MET A 1 67 ? -2.745 -2.983 -18.438 1.00 67.75 67 MET A O 1
ATOM 522 N N . ARG A 1 68 ? -4.517 -1.872 -17.612 1.00 64.75 68 ARG A N 1
ATOM 523 C CA . ARG A 1 68 ? -5.126 -1.509 -18.897 1.00 64.75 68 ARG A CA 1
ATOM 524 C C . ARG A 1 68 ? -5.188 0.014 -18.959 1.00 64.75 68 ARG A C 1
ATOM 526 O O . ARG A 1 68 ? -5.810 0.617 -18.089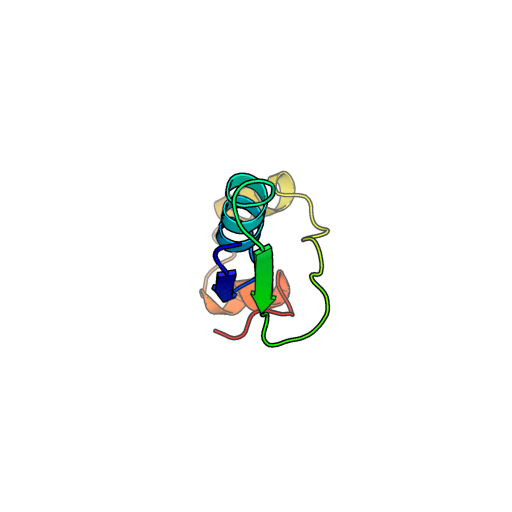 1.00 64.75 68 ARG A O 1
ATOM 533 N N . VAL A 1 69 ? -4.501 0.590 -19.941 1.00 62.34 69 VAL A N 1
ATOM 534 C CA . VAL A 1 69 ? -4.431 2.032 -20.244 1.00 62.34 69 VAL A CA 1
ATOM 535 C C . VAL A 1 69 ? -4.948 2.250 -21.655 1.00 62.34 69 VAL A C 1
ATOM 537 O O . VAL A 1 69 ? -4.536 1.456 -22.535 1.00 62.34 69 VAL A O 1
#

Mean predicted aligned error: 7.96 Å